Protein AF-A0A1Q7W081-F1 (afdb_monomer_lite)

Secondary structure (DSSP, 8-state):
-HHHHHHHHHHHHHHHHHHHHHHHTTT-HHHHHHHHHHHHHHHHHHHHT-HHHHHHHHHHHT-SS--HHHHHHHHHHHHHHHHHHHHHHHHHHHHTTS-TTHHHHHHHHHHHHHHHHHHHHHHHHHHHHHHHHHHHHS---

Sequence (141 aa):
MPGRTRTLVAIDLGVGTSLLLGWLTIPLAVPHLVLGCVFAVLVGVHLATRPRRLAALIRASGRPRRPAGTRKRFAAVVILGLAAIGATVTGFVQWAGIAPGPANGLHSMTSGVLFGFAIRHVWVRRPILLQRLRRRRTPAA

Structure (mmCIF, N/CA/C/O backbone):
data_AF-A0A1Q7W081-F1
#
_entry.id   AF-A0A1Q7W081-F1
#
loop_
_atom_site.group_PDB
_atom_site.id
_atom_site.type_symbol
_atom_site.label_atom_id
_atom_site.label_alt_id
_atom_site.label_comp_id
_atom_site.label_asym_id
_atom_site.label_entity_id
_atom_site.label_seq_id
_atom_site.pdbx_PDB_ins_code
_atom_site.Cartn_x
_atom_site.Cartn_y
_atom_site.Cartn_z
_atom_site.occupancy
_atom_site.B_iso_or_equiv
_atom_site.auth_seq_id
_atom_site.auth_comp_id
_atom_site.auth_asym_id
_atom_site.auth_atom_id
_atom_site.pdbx_PDB_model_num
ATOM 1 N N . MET A 1 1 ? -24.817 -4.465 10.756 1.00 48.78 1 MET A N 1
ATOM 2 C CA . MET A 1 1 ? -24.608 -4.983 9.382 1.00 48.78 1 MET A CA 1
ATOM 3 C C . MET A 1 1 ? -23.357 -5.862 9.302 1.0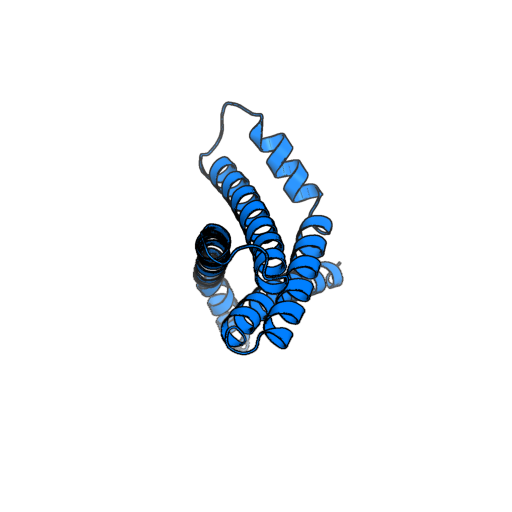0 48.78 1 MET A C 1
ATOM 5 O O . MET A 1 1 ? -22.268 -5.346 9.061 1.00 48.78 1 MET A O 1
ATOM 9 N N . PRO A 1 2 ? -23.485 -7.178 9.528 1.00 52.78 2 PRO A N 1
ATOM 10 C CA . PRO A 1 2 ? -22.364 -8.128 9.527 1.00 52.78 2 PRO A CA 1
ATOM 11 C C . PRO A 1 2 ? -21.620 -8.255 8.178 1.00 52.78 2 PRO A C 1
ATOM 13 O O . PRO A 1 2 ? -20.439 -8.600 8.177 1.00 52.78 2 PRO A O 1
ATOM 16 N N . GLY A 1 3 ? -22.250 -7.907 7.045 1.00 61.31 3 GLY A N 1
ATOM 17 C CA . GLY A 1 3 ? -21.625 -7.960 5.712 1.00 61.31 3 GLY A CA 1
ATOM 18 C C . GLY A 1 3 ? -20.463 -6.977 5.515 1.00 61.31 3 GLY A C 1
ATOM 19 O O . GLY A 1 3 ? -19.400 -7.362 5.039 1.00 61.31 3 GLY A O 1
ATOM 20 N N . ARG A 1 4 ? -20.600 -5.732 5.993 1.00 67.31 4 ARG A N 1
ATOM 21 C CA . ARG A 1 4 ? -19.593 -4.668 5.800 1.00 67.31 4 ARG A CA 1
ATOM 22 C C . ARG A 1 4 ? -18.246 -4.991 6.454 1.00 67.31 4 ARG A C 1
ATOM 24 O O . ARG A 1 4 ? -17.197 -4.653 5.917 1.00 67.31 4 ARG A O 1
ATOM 31 N N . THR A 1 5 ? -18.263 -5.659 7.606 1.00 67.69 5 THR A N 1
ATOM 32 C CA . THR A 1 5 ? -17.034 -6.056 8.310 1.00 67.69 5 THR A CA 1
ATOM 33 C C . THR A 1 5 ? -16.308 -7.184 7.579 1.00 67.69 5 THR A C 1
ATOM 35 O O . THR A 1 5 ? -15.082 -7.159 7.524 1.00 67.69 5 THR A O 1
ATOM 38 N N . ARG A 1 6 ? -17.034 -8.137 6.974 1.00 71.25 6 ARG A N 1
ATOM 39 C CA . ARG A 1 6 ? -16.431 -9.211 6.164 1.00 71.25 6 ARG A CA 1
ATOM 40 C C . ARG A 1 6 ? -15.752 -8.649 4.915 1.00 71.25 6 ARG A C 1
ATOM 42 O O . ARG A 1 6 ? -14.601 -8.986 4.667 1.00 71.25 6 ARG A O 1
ATOM 49 N N . THR A 1 7 ? -16.404 -7.724 4.208 1.00 74.50 7 THR A N 1
ATOM 50 C CA . THR A 1 7 ? -15.831 -7.057 3.025 1.00 74.50 7 THR A CA 1
ATOM 51 C C . THR A 1 7 ? -14.557 -6.281 3.361 1.00 74.50 7 THR A C 1
ATOM 53 O O . THR A 1 7 ? -13.560 -6.392 2.658 1.00 74.50 7 THR A O 1
ATOM 56 N N . LEU A 1 8 ? -14.545 -5.537 4.472 1.00 73.62 8 LEU A N 1
ATOM 57 C CA . LEU A 1 8 ? -13.355 -4.793 4.898 1.00 73.62 8 LEU A CA 1
ATOM 58 C C . LEU A 1 8 ? -12.188 -5.711 5.278 1.00 73.62 8 LEU A C 1
ATOM 60 O O . LEU A 1 8 ? -11.043 -5.359 5.021 1.00 73.62 8 LEU A O 1
ATOM 64 N N . VAL A 1 9 ? -12.462 -6.870 5.881 1.00 77.12 9 VAL A N 1
ATOM 65 C CA . VAL A 1 9 ? -11.426 -7.871 6.176 1.00 77.12 9 VAL A CA 1
ATOM 66 C C . VAL A 1 9 ? -10.907 -8.512 4.890 1.00 77.12 9 VAL A C 1
ATOM 68 O O . VAL A 1 9 ? -9.704 -8.708 4.773 1.00 77.12 9 VAL A O 1
ATOM 71 N N . ALA A 1 10 ? -11.780 -8.792 3.920 1.00 76.88 10 ALA A N 1
ATOM 72 C CA . ALA A 1 10 ? -11.375 -9.328 2.623 1.00 76.88 10 ALA A CA 1
ATOM 73 C C . ALA A 1 10 ? -10.465 -8.356 1.857 1.00 76.88 10 ALA A C 1
ATOM 75 O O . ALA A 1 10 ? -9.459 -8.787 1.310 1.00 76.88 10 ALA A O 1
ATOM 76 N N . ILE A 1 11 ? -10.758 -7.050 1.882 1.00 78.56 11 ILE A N 1
ATOM 77 C CA . ILE A 1 11 ? -9.888 -6.024 1.283 1.00 78.56 11 ILE A CA 1
ATOM 78 C C . ILE A 1 11 ? -8.537 -5.964 2.011 1.00 78.56 11 ILE A C 1
ATOM 80 O O . ILE A 1 11 ? -7.500 -5.940 1.358 1.00 78.56 11 ILE A O 1
ATOM 84 N N . ASP A 1 12 ? -8.526 -5.977 3.349 1.00 77.38 12 ASP A N 1
ATOM 85 C CA . ASP A 1 12 ? -7.281 -5.947 4.136 1.00 77.38 12 ASP A CA 1
ATOM 86 C C . ASP A 1 12 ? -6.402 -7.179 3.855 1.00 77.38 12 ASP A C 1
ATOM 88 O O . ASP A 1 12 ? -5.187 -7.051 3.702 1.00 77.38 12 ASP A O 1
ATOM 92 N N . LEU A 1 13 ? -7.019 -8.361 3.756 1.00 80.56 13 LEU A N 1
ATOM 93 C CA . LEU A 1 13 ? -6.338 -9.593 3.357 1.00 80.56 13 LEU A CA 1
ATOM 94 C C . LEU A 1 13 ? -5.851 -9.510 1.914 1.00 80.56 13 LEU A C 1
ATOM 96 O O . LEU A 1 13 ? -4.698 -9.827 1.664 1.00 80.56 13 LEU A O 1
ATOM 100 N N . GLY A 1 14 ? -6.682 -9.018 0.994 1.00 81.69 14 GLY A N 1
ATOM 101 C CA . GLY A 1 14 ? -6.321 -8.836 -0.408 1.00 81.69 14 GLY A CA 1
ATOM 102 C C . GLY A 1 14 ? -5.082 -7.961 -0.577 1.00 81.69 14 GLY A C 1
ATOM 103 O O . GLY A 1 14 ? -4.168 -8.360 -1.285 1.00 81.69 14 GLY A O 1
ATOM 104 N N . VAL A 1 15 ? -5.013 -6.819 0.119 1.00 81.50 15 VAL A N 1
ATOM 105 C CA . VAL A 1 15 ? -3.841 -5.920 0.109 1.00 81.50 15 VAL A CA 1
ATOM 106 C C . VAL A 1 15 ? -2.591 -6.625 0.647 1.00 81.50 15 VAL A C 1
ATOM 108 O O . VAL A 1 15 ? -1.509 -6.487 0.083 1.00 81.50 15 VAL A O 1
ATOM 111 N N . GLY A 1 16 ? -2.720 -7.380 1.742 1.00 82.44 16 GLY A N 1
ATOM 112 C CA . GLY A 1 16 ? -1.594 -8.120 2.318 1.00 82.44 16 GLY A CA 1
ATOM 113 C C . GLY A 1 16 ? -1.105 -9.253 1.413 1.00 82.44 16 GLY A C 1
ATOM 114 O O . GLY A 1 16 ? 0.098 -9.418 1.221 1.00 82.44 16 GLY A O 1
ATOM 115 N N . THR A 1 17 ? -2.034 -10.012 0.833 1.00 85.31 17 THR A N 1
ATOM 116 C CA . THR A 1 17 ? -1.738 -11.119 -0.077 1.00 85.31 17 THR A CA 1
ATOM 117 C C . THR A 1 17 ? -1.133 -10.618 -1.380 1.00 85.31 17 THR A C 1
ATOM 119 O O . THR A 1 17 ? -0.135 -11.182 -1.813 1.00 85.31 17 THR A O 1
ATOM 122 N N . SER A 1 18 ? -1.662 -9.554 -1.991 1.00 83.62 18 SER A N 1
ATOM 123 C CA . SER A 1 18 ? -1.093 -9.008 -3.228 1.00 83.62 18 SER A CA 1
ATOM 124 C C . SER A 1 18 ? 0.304 -8.432 -3.017 1.00 83.62 18 SER A C 1
ATOM 126 O O . SER A 1 18 ? 1.161 -8.633 -3.869 1.00 83.62 18 SER A O 1
ATOM 128 N N . LEU A 1 19 ? 0.579 -7.809 -1.865 1.00 84.56 19 LEU A N 1
ATOM 129 C CA . LEU A 1 19 ? 1.927 -7.353 -1.516 1.00 84.56 19 LEU A CA 1
ATOM 130 C C . LEU A 1 19 ? 2.914 -8.522 -1.370 1.00 84.56 19 LEU A C 1
ATOM 132 O O . LEU A 1 19 ? 4.038 -8.445 -1.860 1.00 84.56 19 LEU A O 1
ATOM 136 N N . LEU A 1 20 ? 2.495 -9.606 -0.708 1.00 86.19 20 LEU A N 1
ATOM 137 C CA . LEU A 1 20 ? 3.318 -10.805 -0.544 1.00 86.19 20 LEU A CA 1
ATOM 138 C C . LEU A 1 20 ? 3.577 -11.496 -1.887 1.00 86.19 20 LEU A C 1
ATOM 140 O O . LEU A 1 20 ? 4.715 -11.835 -2.194 1.00 86.19 20 LEU A O 1
ATOM 144 N N . LEU A 1 21 ? 2.527 -11.686 -2.688 1.00 87.38 21 LEU A N 1
ATOM 145 C CA . LEU A 1 21 ? 2.647 -12.279 -4.016 1.00 87.38 21 LEU A CA 1
ATOM 146 C C . LEU A 1 21 ? 3.510 -11.406 -4.926 1.00 87.38 21 LEU A C 1
ATOM 148 O O . LEU A 1 21 ? 4.367 -11.944 -5.612 1.00 87.38 21 LEU A O 1
ATOM 152 N N . GLY A 1 22 ? 3.351 -10.080 -4.874 1.00 83.69 22 GLY A N 1
ATOM 153 C CA . GLY A 1 22 ? 4.187 -9.144 -5.621 1.00 83.69 22 GLY A CA 1
ATOM 154 C C . GLY A 1 22 ? 5.668 -9.336 -5.299 1.00 83.69 22 GLY A C 1
ATOM 155 O O . GLY A 1 22 ? 6.490 -9.409 -6.205 1.00 83.69 22 GLY A O 1
ATOM 156 N N . TRP A 1 23 ? 6.013 -9.528 -4.025 1.00 83.81 23 TRP A N 1
ATOM 157 C CA . TRP A 1 23 ? 7.380 -9.864 -3.616 1.00 83.81 23 TRP A CA 1
ATOM 158 C C . TRP A 1 23 ? 7.886 -11.189 -4.202 1.00 83.81 23 TRP A C 1
ATOM 160 O O . TRP A 1 23 ? 9.025 -11.271 -4.651 1.00 83.81 23 TRP A O 1
ATOM 170 N N . LEU A 1 24 ? 7.048 -12.226 -4.231 1.00 88.31 24 LEU A N 1
ATOM 171 C CA . LEU A 1 24 ? 7.423 -13.531 -4.786 1.00 88.31 24 LEU A CA 1
ATOM 172 C C . LEU A 1 24 ? 7.573 -13.506 -6.310 1.00 88.31 24 LEU A C 1
ATOM 174 O O . LEU A 1 24 ? 8.346 -14.283 -6.864 1.00 88.31 24 LEU A O 1
ATOM 178 N N . THR A 1 25 ? 6.859 -12.613 -6.993 1.00 88.69 25 THR A N 1
ATOM 179 C CA . THR A 1 25 ? 6.904 -12.497 -8.451 1.00 88.69 25 THR A CA 1
ATOM 180 C C . THR A 1 25 ? 7.944 -11.505 -8.956 1.00 88.69 25 THR A C 1
ATOM 182 O O . THR A 1 25 ? 7.960 -11.273 -10.154 1.00 88.69 25 THR A O 1
ATOM 185 N N . ILE A 1 26 ? 8.820 -10.934 -8.117 1.00 84.38 26 ILE A N 1
ATOM 186 C CA . ILE A 1 26 ? 9.905 -10.033 -8.571 1.00 84.38 26 ILE A CA 1
ATOM 187 C C . ILE A 1 26 ? 10.698 -10.602 -9.772 1.00 84.38 26 ILE A C 1
ATOM 189 O O . ILE A 1 26 ? 10.942 -9.845 -10.711 1.00 84.38 26 ILE A O 1
ATOM 193 N N . PRO A 1 27 ? 11.049 -11.907 -9.828 1.00 86.56 27 PRO A N 1
ATOM 194 C CA . PRO A 1 27 ? 11.749 -12.477 -10.987 1.00 86.56 27 PRO A CA 1
ATOM 195 C C . PRO A 1 27 ? 10.905 -12.519 -12.274 1.00 86.56 27 PRO A C 1
ATOM 197 O O . PRO A 1 27 ? 11.436 -12.723 -13.361 1.00 86.56 27 PRO A O 1
ATOM 200 N N . LEU A 1 28 ? 9.584 -12.363 -12.158 1.00 87.38 28 LEU A N 1
ATOM 201 C CA . LEU A 1 28 ? 8.604 -12.484 -13.231 1.00 87.38 28 LEU A CA 1
ATOM 202 C C . LEU A 1 28 ? 7.979 -11.109 -13.510 1.00 87.38 28 LEU A C 1
ATOM 204 O O . LEU A 1 28 ? 6.952 -10.748 -12.931 1.00 87.38 28 LEU A O 1
ATOM 208 N N . ALA A 1 29 ? 8.580 -10.348 -14.428 1.00 81.69 29 ALA A N 1
ATOM 209 C CA . ALA A 1 29 ? 8.225 -8.947 -14.682 1.00 81.69 29 ALA A CA 1
ATOM 210 C C . ALA A 1 29 ? 6.722 -8.714 -14.945 1.00 81.69 29 ALA A C 1
ATOM 212 O O . ALA A 1 29 ? 6.114 -7.836 -14.334 1.00 81.69 29 ALA A O 1
ATOM 213 N N . VAL A 1 30 ? 6.101 -9.518 -15.817 1.00 85.69 30 VAL A N 1
ATOM 214 C CA . VAL A 1 30 ? 4.679 -9.358 -16.173 1.00 85.69 30 VAL A CA 1
ATOM 215 C C . VAL A 1 30 ? 3.753 -9.688 -14.987 1.00 85.69 30 VAL A C 1
ATOM 217 O O . VAL A 1 30 ? 2.945 -8.829 -14.627 1.00 85.69 30 VAL A O 1
ATOM 220 N N . PRO A 1 31 ? 3.870 -10.852 -14.311 1.00 88.31 31 PRO A N 1
ATOM 221 C CA . PRO A 1 31 ? 3.112 -11.117 -13.086 1.00 88.31 31 PRO A CA 1
ATOM 222 C C . PRO A 1 31 ? 3.302 -10.067 -11.986 1.00 88.31 31 PRO A C 1
ATOM 224 O O . PRO A 1 31 ? 2.326 -9.686 -11.340 1.00 88.31 31 PRO A O 1
ATOM 227 N N . HIS A 1 32 ? 4.527 -9.565 -11.792 1.00 88.00 32 HIS A N 1
ATOM 228 C CA . HIS A 1 32 ? 4.808 -8.514 -10.814 1.00 88.00 32 HIS A CA 1
ATOM 229 C C . HIS A 1 32 ? 4.061 -7.219 -11.131 1.00 88.00 32 HIS A C 1
ATOM 231 O O . HIS A 1 32 ? 3.422 -6.649 -10.247 1.00 88.00 32 HIS A O 1
ATOM 237 N N . LEU A 1 33 ? 4.067 -6.796 -12.398 1.00 85.69 33 LEU A N 1
ATOM 238 C CA . LEU A 1 33 ? 3.337 -5.613 -12.842 1.00 85.69 33 LEU A CA 1
ATOM 239 C C . LEU A 1 33 ? 1.826 -5.770 -12.625 1.00 85.69 33 LEU A C 1
ATOM 241 O O . LEU A 1 33 ? 1.186 -4.884 -12.060 1.00 85.69 33 LEU A O 1
ATOM 245 N N . VAL A 1 34 ? 1.258 -6.918 -13.013 1.00 88.75 34 VAL A N 1
ATOM 246 C CA . VAL A 1 34 ? -0.173 -7.212 -12.821 1.00 88.75 34 VAL A CA 1
ATOM 247 C C . VAL A 1 34 ? -0.542 -7.162 -11.337 1.00 88.75 34 VAL A C 1
ATOM 249 O O . VAL A 1 34 ? -1.529 -6.522 -10.965 1.00 88.75 34 VAL A O 1
ATOM 252 N N . LEU A 1 35 ? 0.261 -7.780 -10.467 1.00 88.06 35 LEU A N 1
ATOM 253 C CA . LEU A 1 35 ? 0.039 -7.745 -9.021 1.00 88.06 35 LEU A CA 1
ATOM 254 C C . LEU A 1 35 ? 0.205 -6.341 -8.436 1.00 88.06 35 LEU A C 1
ATOM 256 O O . LEU A 1 35 ? -0.564 -5.972 -7.548 1.00 88.06 35 LEU A O 1
ATOM 260 N N . GLY A 1 36 ? 1.137 -5.541 -8.958 1.00 85.56 36 GLY A N 1
ATOM 261 C CA . GLY A 1 36 ? 1.284 -4.126 -8.623 1.00 85.56 36 GLY A CA 1
ATOM 262 C C . GLY A 1 36 ? 0.018 -3.323 -8.937 1.00 85.56 36 GLY A C 1
ATOM 263 O O . GLY A 1 36 ? -0.481 -2.598 -8.074 1.00 85.56 36 GLY A O 1
ATOM 264 N N . CYS A 1 37 ? -0.571 -3.519 -10.120 1.00 88.06 37 CYS A N 1
ATOM 265 C CA . CYS A 1 37 ? -1.845 -2.902 -10.503 1.00 88.06 37 CYS A CA 1
ATOM 266 C C . CYS A 1 37 ? -2.989 -3.325 -9.571 1.00 88.06 37 CYS A C 1
ATOM 268 O O . CYS A 1 37 ? -3.734 -2.482 -9.067 1.00 88.06 37 CYS A O 1
ATOM 270 N N . VAL A 1 38 ? -3.109 -4.627 -9.291 1.00 89.62 38 VAL A N 1
ATOM 271 C CA . VAL A 1 38 ? -4.123 -5.160 -8.366 1.00 89.62 38 VAL A CA 1
ATOM 272 C C . VAL A 1 38 ? -3.946 -4.569 -6.966 1.00 89.62 38 VAL A C 1
ATOM 274 O O . VAL A 1 38 ? -4.920 -4.141 -6.345 1.00 89.62 38 VAL A O 1
ATOM 277 N N . PHE A 1 39 ? -2.711 -4.495 -6.467 1.00 86.44 39 PHE A N 1
ATOM 278 C CA . PHE A 1 39 ? -2.394 -3.874 -5.184 1.00 86.44 39 PHE A CA 1
ATOM 279 C C . PHE A 1 39 ? -2.811 -2.398 -5.152 1.00 86.44 39 PHE A C 1
ATOM 281 O O . PHE A 1 39 ? -3.495 -1.992 -4.211 1.00 86.44 39 PHE A O 1
ATOM 288 N N . ALA A 1 40 ? -2.481 -1.615 -6.183 1.00 85.50 40 ALA A N 1
ATOM 289 C CA . ALA A 1 40 ? -2.852 -0.202 -6.266 1.00 85.50 40 ALA A CA 1
ATOM 290 C C . ALA A 1 40 ? -4.378 -0.001 -6.216 1.00 85.50 40 ALA A C 1
ATOM 292 O O . ALA A 1 40 ? -4.870 0.828 -5.445 1.00 85.50 40 ALA A O 1
ATOM 293 N N . VAL A 1 41 ? -5.139 -0.815 -6.959 1.00 87.88 41 VAL A N 1
ATOM 294 C CA . VAL A 1 41 ? -6.612 -0.795 -6.931 1.00 87.88 41 VAL A CA 1
ATOM 295 C C . VAL A 1 41 ? -7.138 -1.137 -5.537 1.00 87.88 41 VAL A C 1
ATOM 297 O O . VAL A 1 41 ? -7.977 -0.414 -4.998 1.00 87.88 41 VAL A O 1
ATOM 300 N N . LEU A 1 42 ? -6.628 -2.201 -4.912 1.00 85.44 42 LEU A N 1
ATOM 301 C CA . LEU A 1 42 ? -7.060 -2.619 -3.577 1.00 85.44 42 LEU A CA 1
ATOM 302 C C . LEU A 1 42 ? -6.746 -1.569 -2.506 1.00 85.44 42 LEU A C 1
ATOM 304 O O . LEU A 1 42 ? -7.580 -1.331 -1.631 1.00 85.44 42 LEU A O 1
ATOM 308 N N . VAL A 1 43 ? -5.590 -0.905 -2.582 1.00 83.69 43 VAL A N 1
ATOM 309 C CA . VAL A 1 43 ? -5.243 0.221 -1.702 1.00 83.69 43 VAL A CA 1
ATOM 310 C C . VAL A 1 43 ? -6.197 1.395 -1.930 1.00 83.69 43 VAL A C 1
ATOM 312 O O . VAL A 1 43 ? -6.722 1.945 -0.959 1.00 83.69 43 VAL A O 1
ATOM 315 N N . GLY A 1 44 ? -6.495 1.739 -3.186 1.00 83.44 44 GLY A N 1
ATOM 316 C CA . GLY A 1 44 ? -7.474 2.773 -3.528 1.00 83.44 44 GLY A CA 1
ATOM 317 C C . GLY A 1 44 ? -8.854 2.484 -2.929 1.00 83.44 44 GLY A C 1
ATOM 318 O O . GLY A 1 44 ? -9.415 3.316 -2.213 1.00 83.44 44 GLY A O 1
ATOM 319 N N . VAL A 1 45 ? -9.363 1.263 -3.118 1.00 85.12 45 VAL A N 1
ATOM 320 C CA . VAL A 1 45 ? -10.635 0.802 -2.537 1.00 85.12 45 VAL A CA 1
ATOM 321 C C . VAL A 1 45 ? -10.579 0.793 -1.004 1.00 85.12 45 VAL A C 1
ATOM 323 O O . VAL A 1 45 ? -11.530 1.208 -0.332 1.00 85.12 45 VAL A O 1
ATOM 326 N N . HIS A 1 46 ? -9.465 0.369 -0.409 1.00 82.44 46 HIS A N 1
ATOM 327 C CA . HIS A 1 46 ? -9.279 0.376 1.042 1.00 82.44 46 HIS A CA 1
ATOM 328 C C . HIS A 1 46 ? -9.386 1.792 1.627 1.00 82.44 46 HIS A C 1
ATOM 330 O O . HIS A 1 46 ? -10.033 1.996 2.660 1.00 82.44 46 HIS A O 1
ATOM 336 N N . LEU A 1 47 ? -8.777 2.780 0.968 1.00 78.38 47 LEU A N 1
ATOM 337 C CA . LEU A 1 47 ? -8.852 4.181 1.377 1.00 78.38 47 LEU A CA 1
ATOM 338 C C . LEU A 1 47 ? -10.267 4.744 1.164 1.00 78.38 47 LEU A C 1
ATOM 340 O O . LEU A 1 47 ? -10.837 5.339 2.087 1.00 78.38 47 LEU A O 1
ATOM 344 N N . ALA A 1 48 ? -10.876 4.472 0.006 1.00 81.69 48 ALA A N 1
ATOM 345 C CA . ALA A 1 48 ? -12.215 4.938 -0.360 1.00 81.69 48 ALA A CA 1
ATOM 346 C C . ALA A 1 48 ? -13.333 4.365 0.528 1.00 81.69 48 ALA A C 1
ATOM 348 O O . ALA A 1 48 ? -14.350 5.018 0.751 1.00 81.69 48 ALA A O 1
ATOM 349 N N . THR A 1 49 ? -13.150 3.171 1.100 1.00 78.56 49 THR A N 1
ATOM 350 C CA . THR A 1 49 ? -14.134 2.544 2.005 1.00 78.56 49 THR A CA 1
ATOM 351 C C . THR A 1 49 ? -14.037 3.033 3.456 1.00 78.56 49 THR A C 1
ATOM 353 O O . THR A 1 49 ? -14.902 2.711 4.283 1.00 78.56 49 THR A O 1
ATOM 356 N N . ARG A 1 50 ? -13.025 3.850 3.794 1.00 76.81 50 ARG A N 1
ATOM 357 C CA . ARG A 1 50 ? -12.777 4.369 5.154 1.00 76.81 50 ARG A CA 1
ATOM 358 C C . ARG A 1 50 ? -12.736 5.911 5.251 1.00 76.81 50 ARG A C 1
ATOM 360 O O . ARG A 1 50 ? -12.002 6.431 6.101 1.00 76.81 50 ARG A O 1
ATOM 367 N N . PRO A 1 51 ? -13.587 6.670 4.527 1.00 70.75 51 PRO A N 1
ATOM 368 C CA . PRO A 1 51 ? -13.470 8.126 4.430 1.00 70.75 51 PRO A CA 1
ATOM 369 C C . PRO A 1 51 ? -13.744 8.801 5.775 1.00 70.75 51 PRO A C 1
ATOM 371 O O . PRO A 1 51 ? -13.074 9.758 6.138 1.00 70.75 51 PRO A O 1
ATOM 374 N N . ARG A 1 52 ? -14.654 8.252 6.594 1.00 70.81 52 ARG A N 1
ATOM 375 C CA . ARG A 1 52 ? -14.939 8.777 7.941 1.00 70.81 52 ARG A CA 1
ATOM 376 C C . ARG A 1 52 ? -13.757 8.634 8.899 1.00 70.81 52 ARG A C 1
ATOM 378 O O . ARG A 1 52 ? -13.559 9.514 9.728 1.00 70.81 52 ARG A O 1
ATOM 385 N N . ARG A 1 53 ? -12.963 7.558 8.798 1.00 70.56 53 ARG A N 1
ATOM 386 C CA . ARG A 1 53 ? -11.749 7.385 9.618 1.00 70.56 53 ARG A CA 1
ATOM 387 C C . ARG A 1 53 ? -10.640 8.316 9.150 1.00 70.56 53 ARG A C 1
ATOM 389 O O . ARG A 1 53 ? -9.969 8.896 9.994 1.00 70.56 53 ARG A O 1
ATOM 396 N N . LEU A 1 54 ? -10.492 8.490 7.839 1.00 70.00 54 LEU A N 1
ATOM 397 C CA . LEU A 1 54 ? -9.527 9.422 7.269 1.00 70.00 54 LEU A CA 1
ATOM 398 C C . LEU A 1 54 ? -9.887 10.871 7.627 1.00 70.00 54 LEU A C 1
ATOM 400 O O . LEU A 1 54 ? -9.074 11.575 8.208 1.00 70.00 54 LEU A O 1
ATOM 404 N N . ALA A 1 55 ? -11.142 11.273 7.426 1.00 73.56 55 ALA A N 1
ATOM 405 C CA . ALA A 1 55 ? -11.657 12.584 7.812 1.00 73.56 55 ALA A CA 1
ATOM 406 C C . ALA A 1 55 ? -11.601 12.814 9.327 1.00 73.56 55 ALA A C 1
ATOM 408 O O . ALA A 1 55 ? -11.368 13.936 9.766 1.00 73.56 55 ALA A O 1
ATOM 409 N N . ALA A 1 56 ? -11.814 11.774 10.141 1.00 71.12 56 ALA A N 1
ATOM 410 C CA . ALA A 1 56 ? -11.595 11.862 11.578 1.00 71.12 56 ALA A CA 1
ATOM 411 C C . ALA A 1 56 ? -10.115 12.088 11.882 1.00 71.12 56 ALA A C 1
ATOM 413 O O . ALA A 1 56 ? -9.831 12.956 12.686 1.00 71.12 56 ALA A O 1
ATOM 414 N N . LEU A 1 57 ? -9.182 11.387 11.229 1.00 69.38 57 LEU A N 1
ATOM 415 C CA . LEU A 1 57 ? -7.739 11.576 11.411 1.00 69.38 57 LEU A CA 1
ATOM 416 C C . LEU A 1 57 ? -7.243 12.954 10.929 1.00 69.38 57 LEU A C 1
ATOM 418 O O . LEU A 1 57 ? -6.412 13.546 11.614 1.00 69.38 57 LEU A O 1
ATOM 422 N N . ILE A 1 58 ? -7.790 13.481 9.829 1.00 75.38 58 ILE A N 1
ATOM 423 C CA . ILE A 1 58 ? -7.482 14.812 9.272 1.00 75.38 58 ILE A CA 1
ATOM 424 C C . ILE A 1 58 ? -8.045 15.926 10.164 1.00 75.38 58 ILE A C 1
ATOM 426 O O . ILE A 1 58 ? -7.319 16.810 10.606 1.00 75.38 58 ILE A O 1
ATOM 430 N N . ARG A 1 59 ? -9.335 15.868 10.524 1.00 73.50 59 ARG A N 1
ATOM 431 C CA . ARG A 1 59 ? -9.919 16.832 11.482 1.00 73.50 59 ARG A CA 1
ATOM 432 C C . ARG A 1 59 ? -9.225 16.769 12.828 1.00 73.50 59 ARG A C 1
ATOM 434 O O . ARG A 1 59 ? -9.102 17.757 13.545 1.00 73.50 59 ARG A O 1
ATOM 441 N N . ALA A 1 60 ? -8.771 15.575 13.172 1.00 65.00 60 ALA A N 1
ATOM 442 C CA . ALA A 1 60 ? -7.967 15.366 14.331 1.00 65.00 60 ALA A CA 1
ATOM 443 C C . ALA A 1 60 ? -6.618 16.116 14.169 1.00 65.00 60 ALA A C 1
ATOM 445 O O . ALA A 1 60 ? -6.298 16.924 15.037 1.00 65.00 60 ALA A O 1
ATOM 446 N N . SER A 1 61 ? -5.820 15.904 13.120 1.00 65.38 61 SER A N 1
ATOM 447 C CA . SER A 1 61 ? -4.441 16.427 13.028 1.00 65.38 61 SER A CA 1
ATOM 448 C C . SER A 1 61 ? -4.279 17.939 13.264 1.00 65.38 61 SER A C 1
ATOM 450 O O . SER A 1 61 ? -3.223 18.329 13.751 1.00 65.38 61 SER A O 1
ATOM 452 N N . GLY A 1 62 ? -5.310 18.761 13.041 1.00 67.44 62 GLY A N 1
ATOM 453 C CA . GLY A 1 62 ? -5.285 20.210 13.297 1.00 67.44 62 GLY A CA 1
ATOM 454 C C . GLY A 1 62 ? -5.397 20.674 14.764 1.00 67.44 62 GLY A C 1
ATOM 455 O O . GLY A 1 62 ? -5.240 21.861 15.022 1.00 67.44 62 GLY A O 1
ATOM 456 N N . ARG A 1 63 ? -5.667 19.800 15.753 1.00 71.50 63 ARG A N 1
ATOM 457 C CA . ARG A 1 63 ? -5.791 20.230 17.171 1.00 71.50 63 ARG A CA 1
ATOM 458 C C . ARG A 1 63 ? -4.439 20.223 17.923 1.00 71.50 63 ARG A C 1
ATOM 460 O O . ARG A 1 63 ? -3.766 19.188 17.914 1.00 71.50 63 ARG A O 1
ATOM 467 N N . PRO A 1 64 ? -4.070 21.303 18.646 1.00 54.88 64 PRO A N 1
ATOM 468 C CA . PRO A 1 64 ? -2.739 21.477 19.246 1.00 54.88 64 PRO A CA 1
ATOM 469 C C . PRO A 1 64 ? -2.453 20.601 20.482 1.00 54.88 64 PRO A C 1
ATOM 471 O O . PRO A 1 64 ? -1.329 20.135 20.641 1.00 54.88 64 PRO A O 1
ATOM 474 N N . ARG A 1 65 ? -3.448 20.284 21.323 1.00 61.28 65 ARG A N 1
ATOM 475 C CA . ARG A 1 65 ? -3.273 19.442 22.527 1.00 61.28 65 ARG A CA 1
ATOM 476 C C . ARG A 1 65 ? -3.681 17.999 22.244 1.00 61.28 65 ARG A C 1
ATOM 478 O O . ARG A 1 65 ? -4.872 17.730 22.080 1.00 61.28 65 ARG A O 1
ATOM 485 N N . ARG A 1 66 ? -2.724 17.066 22.115 1.00 63.25 66 ARG A N 1
ATOM 486 C CA . ARG A 1 66 ? -3.038 15.681 21.712 1.00 63.25 66 ARG A CA 1
ATOM 487 C C . ARG A 1 66 ? -2.233 14.577 22.386 1.00 63.25 66 ARG A C 1
ATOM 489 O O . ARG A 1 66 ? -1.024 14.727 22.526 1.00 63.25 66 ARG A O 1
ATOM 496 N N . PRO A 1 67 ? -2.863 13.403 22.613 1.00 62.06 67 PRO A N 1
ATOM 497 C CA . PRO A 1 67 ? -2.146 12.165 22.892 1.00 62.06 67 PRO A CA 1
ATOM 498 C C . PRO A 1 67 ? -1.240 11.805 21.707 1.00 62.06 67 PRO A C 1
ATOM 500 O O . PRO A 1 67 ? -1.695 11.754 20.556 1.00 62.06 67 PRO A O 1
ATOM 503 N N . ALA A 1 68 ? 0.030 11.500 21.980 1.00 64.81 68 ALA A N 1
ATOM 504 C CA . ALA A 1 68 ? 1.048 11.200 20.968 1.00 64.81 68 ALA A CA 1
ATOM 505 C C . ALA A 1 68 ? 0.640 10.083 19.976 1.00 64.81 68 ALA A C 1
ATOM 507 O O . ALA A 1 68 ? 1.082 10.067 18.825 1.00 64.81 68 ALA A O 1
ATOM 508 N N . GLY A 1 69 ? -0.254 9.172 20.380 1.00 70.38 69 GLY A N 1
ATOM 509 C CA . GLY A 1 69 ? -0.724 8.056 19.554 1.00 70.38 69 GLY A CA 1
ATOM 510 C C . GLY A 1 69 ? -1.513 8.457 18.299 1.00 70.38 69 GLY A C 1
ATOM 511 O O . GLY A 1 69 ? -1.429 7.764 17.285 1.00 70.38 69 GLY A O 1
ATOM 512 N N . THR A 1 70 ? -2.249 9.573 18.313 1.00 70.44 70 THR A N 1
ATOM 513 C CA . THR A 1 70 ? -3.095 9.971 17.169 1.00 70.44 70 THR A CA 1
ATOM 514 C C . THR A 1 70 ? -2.276 10.590 16.038 1.00 70.44 70 THR A C 1
ATOM 516 O O . THR A 1 70 ? -2.530 10.291 14.872 1.00 70.44 70 THR A O 1
ATOM 519 N N . ARG A 1 71 ? -1.249 11.391 16.367 1.00 72.06 71 ARG A N 1
ATOM 520 C CA . ARG A 1 71 ? -0.309 11.941 15.373 1.00 72.06 71 ARG A CA 1
ATOM 521 C C . ARG A 1 71 ? 0.485 10.828 14.688 1.00 72.06 71 ARG A C 1
ATOM 523 O O . ARG A 1 71 ? 0.540 10.796 13.465 1.00 72.06 71 ARG A O 1
ATOM 530 N N . LYS A 1 72 ? 0.997 9.860 15.461 1.00 76.50 72 LYS A N 1
ATOM 531 C CA . LYS A 1 72 ? 1.719 8.689 14.928 1.00 76.50 72 LYS A CA 1
ATOM 532 C C . LYS A 1 72 ? 0.867 7.868 13.950 1.00 76.50 72 LYS A C 1
ATOM 534 O O . LYS A 1 72 ? 1.365 7.449 12.913 1.00 76.50 72 LYS A O 1
ATOM 539 N N . ARG A 1 73 ? -0.423 7.663 14.247 1.00 77.88 73 ARG A N 1
ATOM 540 C CA . ARG A 1 73 ? -1.351 6.940 13.354 1.00 77.88 73 ARG A CA 1
ATOM 541 C C . ARG A 1 73 ? -1.618 7.686 12.050 1.00 77.88 73 ARG A C 1
ATOM 543 O O . ARG A 1 73 ? -1.659 7.050 11.006 1.00 77.88 73 ARG A O 1
ATOM 550 N N . PHE A 1 74 ? -1.799 9.004 12.107 1.00 76.00 74 PHE A N 1
ATOM 551 C CA . PHE A 1 74 ? -1.984 9.812 10.902 1.00 76.00 74 PHE A CA 1
ATOM 552 C C . PHE A 1 74 ? -0.727 9.802 10.028 1.00 76.00 74 PHE A C 1
ATOM 554 O O . PHE A 1 74 ? -0.819 9.470 8.852 1.00 76.00 74 PHE A O 1
ATOM 561 N N . ALA A 1 75 ? 0.444 10.054 10.625 1.00 77.06 75 ALA A N 1
ATOM 562 C CA . ALA A 1 75 ? 1.722 9.991 9.922 1.00 77.06 75 ALA A CA 1
ATOM 563 C C . ALA A 1 75 ? 1.933 8.624 9.254 1.00 77.06 75 ALA A C 1
ATOM 565 O O . ALA A 1 75 ? 2.290 8.569 8.087 1.00 77.06 75 ALA A O 1
ATOM 566 N N . ALA A 1 76 ? 1.621 7.524 9.948 1.00 80.56 76 ALA A N 1
ATOM 567 C CA . ALA A 1 76 ? 1.704 6.183 9.377 1.00 80.56 76 ALA A CA 1
ATOM 568 C C . ALA A 1 76 ? 0.800 5.989 8.148 1.00 80.56 76 ALA A C 1
ATOM 570 O O . ALA A 1 76 ? 1.239 5.394 7.172 1.00 80.56 76 ALA A O 1
ATOM 571 N N . VAL A 1 77 ? -0.440 6.495 8.169 1.00 80.44 77 VAL A N 1
ATOM 572 C CA . VAL A 1 77 ? -1.351 6.413 7.011 1.00 80.44 77 VAL A CA 1
ATOM 573 C C . VAL A 1 77 ? -0.820 7.228 5.832 1.00 80.44 77 VAL A C 1
ATOM 575 O O . VAL A 1 77 ? -0.846 6.740 4.707 1.00 80.44 77 VAL A O 1
ATOM 578 N N . VAL A 1 78 ? -0.315 8.439 6.087 1.00 81.31 78 VAL A N 1
ATOM 579 C CA . VAL A 1 78 ? 0.260 9.302 5.043 1.00 81.31 78 VAL A CA 1
ATOM 580 C C . VAL A 1 78 ? 1.509 8.664 4.439 1.00 81.31 78 VAL A C 1
ATOM 582 O O . VAL A 1 78 ? 1.584 8.528 3.223 1.00 81.31 78 VAL A O 1
ATOM 585 N N . ILE A 1 79 ? 2.449 8.206 5.272 1.00 84.25 79 ILE A N 1
ATOM 586 C CA . ILE A 1 79 ? 3.675 7.525 4.827 1.00 84.25 79 ILE A CA 1
ATOM 587 C C . ILE A 1 79 ? 3.328 6.290 3.994 1.00 84.25 79 ILE A C 1
ATOM 589 O O . ILE A 1 79 ? 3.913 6.091 2.936 1.00 84.25 79 ILE A O 1
ATOM 593 N N . LEU A 1 80 ? 2.356 5.483 4.432 1.00 83.75 80 LEU A N 1
ATOM 594 C CA . LEU A 1 80 ? 1.947 4.287 3.698 1.00 83.75 80 LEU A CA 1
ATOM 595 C C . LEU A 1 80 ? 1.315 4.632 2.343 1.00 83.75 80 LEU A C 1
ATOM 597 O O . LEU A 1 80 ? 1.602 3.969 1.352 1.00 83.75 80 LEU A O 1
ATOM 601 N N . GLY A 1 81 ? 0.485 5.678 2.291 1.00 82.94 81 GLY A N 1
ATOM 602 C CA . GLY A 1 81 ? -0.100 6.168 1.043 1.00 82.94 81 GLY A CA 1
ATOM 603 C C . GLY A 1 81 ? 0.963 6.667 0.065 1.00 82.94 81 GLY A C 1
ATOM 604 O O . GLY A 1 81 ? 0.964 6.264 -1.094 1.00 82.94 81 GLY A O 1
ATOM 605 N N . LEU A 1 82 ? 1.909 7.479 0.545 1.00 86.38 82 LEU A N 1
ATOM 606 C CA . LEU A 1 82 ? 3.028 7.970 -0.264 1.00 86.38 82 LEU A CA 1
ATOM 607 C C . LEU A 1 82 ? 3.933 6.830 -0.741 1.00 86.38 82 LEU A C 1
ATOM 609 O O . LEU A 1 82 ? 4.332 6.827 -1.900 1.00 86.38 82 LEU A O 1
ATOM 613 N N . ALA A 1 83 ? 4.215 5.842 0.111 1.00 86.12 83 ALA A N 1
ATOM 614 C CA . ALA A 1 83 ? 4.993 4.668 -0.272 1.00 86.12 83 ALA A CA 1
ATOM 615 C C . ALA A 1 83 ? 4.274 3.830 -1.341 1.00 86.12 83 ALA A C 1
ATOM 617 O O . ALA A 1 83 ? 4.911 3.403 -2.295 1.00 86.12 83 ALA A O 1
ATOM 618 N N . ALA A 1 84 ? 2.953 3.640 -1.236 1.00 84.94 84 ALA A N 1
ATOM 619 C CA . ALA A 1 84 ? 2.171 2.919 -2.244 1.00 84.94 84 ALA A CA 1
ATOM 620 C C . ALA A 1 84 ? 2.173 3.637 -3.602 1.00 84.94 84 ALA A C 1
ATOM 622 O O . ALA A 1 84 ? 2.399 3.004 -4.634 1.00 84.94 84 ALA A O 1
ATOM 623 N N . ILE A 1 85 ? 1.974 4.960 -3.603 1.00 86.75 85 ILE A N 1
ATOM 624 C CA . ILE A 1 85 ? 2.047 5.781 -4.821 1.00 86.75 85 ILE A CA 1
ATOM 625 C C . ILE A 1 85 ? 3.459 5.723 -5.407 1.00 86.75 85 ILE A C 1
ATOM 627 O O . ILE A 1 85 ? 3.618 5.432 -6.589 1.00 86.75 85 ILE A O 1
ATOM 631 N N . GLY A 1 86 ? 4.482 5.942 -4.578 1.00 86.50 86 GLY A N 1
ATOM 632 C CA . GLY A 1 86 ? 5.882 5.917 -4.989 1.00 86.50 86 GLY A CA 1
ATOM 633 C C . GLY A 1 86 ? 6.283 4.578 -5.600 1.00 86.50 86 GLY A C 1
ATOM 634 O O . GLY A 1 86 ? 6.830 4.570 -6.698 1.00 86.50 86 GLY A O 1
ATOM 635 N N . ALA A 1 87 ? 5.944 3.456 -4.959 1.00 87.00 87 ALA A N 1
ATOM 636 C CA . ALA A 1 87 ? 6.209 2.116 -5.483 1.00 87.00 87 ALA A CA 1
ATOM 637 C C . ALA A 1 87 ? 5.502 1.884 -6.828 1.00 87.00 87 ALA A C 1
ATOM 639 O O . ALA A 1 87 ? 6.117 1.389 -7.767 1.00 87.00 87 ALA A O 1
ATOM 640 N N . THR A 1 88 ? 4.243 2.314 -6.958 1.00 86.38 88 THR A N 1
ATOM 641 C CA . THR A 1 88 ? 3.476 2.165 -8.206 1.00 86.38 88 THR A CA 1
ATOM 642 C C . THR A 1 88 ? 4.105 2.968 -9.346 1.00 86.38 88 THR A C 1
ATOM 644 O O . THR A 1 88 ? 4.406 2.415 -10.399 1.00 86.38 88 THR A O 1
ATOM 647 N N . VAL A 1 89 ? 4.361 4.263 -9.128 1.00 88.75 89 VAL A N 1
ATOM 648 C CA . VAL A 1 89 ? 4.942 5.156 -10.145 1.00 88.75 89 VAL A CA 1
ATOM 649 C C . VAL A 1 89 ? 6.335 4.682 -10.548 1.00 88.75 89 VAL A C 1
ATOM 651 O O . VAL A 1 89 ? 6.621 4.546 -11.734 1.00 88.75 89 VAL A O 1
ATOM 654 N N . THR A 1 90 ? 7.194 4.386 -9.572 1.00 88.62 90 THR A N 1
ATOM 655 C CA . THR A 1 90 ? 8.556 3.910 -9.852 1.00 88.62 90 THR A CA 1
ATOM 656 C C . THR A 1 90 ? 8.565 2.548 -10.544 1.00 88.62 90 THR A C 1
ATOM 658 O O . THR A 1 90 ? 9.403 2.343 -11.414 1.00 88.62 90 THR A O 1
ATOM 661 N N . GLY A 1 91 ? 7.607 1.662 -10.248 1.00 85.81 91 GLY A N 1
ATOM 662 C CA . GLY A 1 91 ? 7.449 0.382 -10.944 1.00 85.81 91 GLY A CA 1
ATOM 663 C C . GLY A 1 91 ? 7.084 0.554 -12.421 1.00 85.81 91 GLY A C 1
ATOM 664 O O . GLY A 1 91 ? 7.688 -0.083 -13.280 1.00 85.81 91 GLY A O 1
ATOM 665 N N . PHE A 1 92 ? 6.169 1.474 -12.749 1.00 86.88 92 PHE A N 1
ATOM 666 C CA . PHE A 1 92 ? 5.855 1.799 -14.148 1.00 86.88 92 PHE A CA 1
ATOM 667 C C . PHE A 1 92 ? 7.031 2.449 -14.881 1.00 86.88 92 PHE A C 1
ATOM 669 O O . PHE A 1 92 ? 7.289 2.111 -16.032 1.00 86.88 92 PHE A O 1
ATOM 676 N N . VAL A 1 93 ? 7.767 3.347 -14.220 1.00 86.50 93 VAL A N 1
ATOM 677 C CA . VAL A 1 93 ? 8.971 3.980 -14.788 1.00 86.50 93 VAL A CA 1
ATOM 678 C C . VAL A 1 93 ? 10.051 2.939 -15.100 1.00 86.50 93 VAL A C 1
ATOM 680 O O . VAL A 1 93 ? 10.662 3.000 -16.166 1.00 86.50 93 VAL A O 1
ATOM 683 N N . GLN A 1 94 ? 10.265 1.969 -14.205 1.00 85.62 94 GLN A N 1
ATOM 684 C CA . GLN A 1 94 ? 11.177 0.845 -14.442 1.00 85.62 94 GLN A CA 1
ATOM 685 C C . GLN A 1 94 ? 10.712 -0.034 -15.598 1.00 85.62 94 GLN A C 1
ATOM 687 O O . GLN A 1 94 ? 11.509 -0.361 -16.472 1.00 85.62 94 GLN A O 1
ATOM 692 N N . TRP A 1 95 ? 9.425 -0.385 -15.621 1.00 84.38 95 TRP A N 1
ATOM 693 C CA . TRP A 1 95 ? 8.850 -1.215 -16.675 1.00 84.38 95 TRP A CA 1
ATOM 694 C C . TRP A 1 95 ? 8.930 -0.549 -18.055 1.00 84.38 95 TRP A C 1
ATOM 696 O O . TRP A 1 95 ? 9.232 -1.213 -19.040 1.00 84.38 95 TRP A O 1
ATOM 706 N N . ALA A 1 96 ? 8.740 0.770 -18.119 1.00 85.50 96 ALA A N 1
ATOM 707 C CA . ALA A 1 96 ? 8.892 1.557 -19.340 1.00 85.50 96 ALA A CA 1
ATOM 708 C C . ALA A 1 96 ? 10.362 1.757 -19.772 1.00 85.50 96 ALA A C 1
ATOM 710 O O . ALA A 1 96 ? 10.613 2.366 -20.808 1.00 85.50 96 ALA A O 1
ATOM 711 N N . GLY A 1 97 ? 11.336 1.289 -18.981 1.00 83.50 97 GLY A N 1
ATOM 712 C CA . GLY A 1 97 ? 12.765 1.425 -19.270 1.00 83.50 97 GLY A CA 1
ATOM 713 C C . GLY A 1 97 ? 13.329 2.837 -19.066 1.00 83.50 97 GLY A C 1
ATOM 714 O O . GLY A 1 97 ? 14.412 3.131 -19.563 1.00 83.50 97 GLY A O 1
ATOM 715 N N . ILE A 1 98 ? 12.623 3.724 -18.350 1.00 77.00 98 ILE A N 1
ATOM 716 C CA . ILE A 1 98 ? 12.876 5.178 -18.399 1.00 77.00 98 ILE A CA 1
ATOM 717 C C . ILE A 1 98 ? 14.040 5.657 -17.508 1.00 77.00 98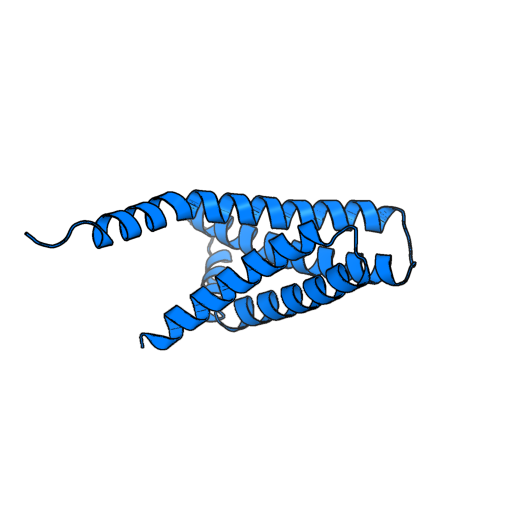 ILE A C 1
ATOM 719 O O . ILE A 1 98 ? 14.586 6.717 -17.784 1.00 77.00 98 ILE A O 1
ATOM 723 N N . ALA A 1 99 ? 14.496 4.914 -16.491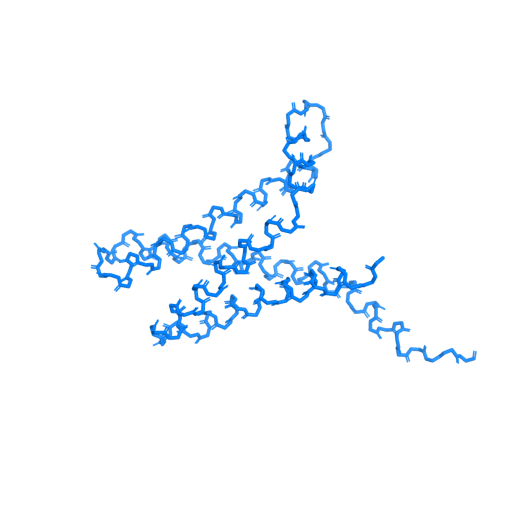 1.00 61.94 99 ALA A N 1
ATOM 724 C CA . ALA A 1 99 ? 15.785 5.187 -15.824 1.00 61.94 99 ALA A CA 1
ATOM 725 C C . ALA A 1 99 ? 16.119 4.122 -14.759 1.00 61.94 99 ALA A C 1
ATOM 727 O O . ALA A 1 99 ? 15.508 4.132 -13.689 1.00 61.94 99 ALA A O 1
ATOM 728 N N . PRO A 1 100 ? 17.132 3.261 -14.953 1.00 64.62 100 PRO A N 1
ATOM 729 C CA . PRO A 1 100 ? 17.494 2.227 -13.976 1.00 64.62 100 PRO A CA 1
ATOM 730 C C . PRO A 1 100 ? 18.249 2.749 -12.735 1.00 64.62 100 PRO A C 1
ATOM 732 O O . PRO A 1 100 ? 18.520 1.982 -11.819 1.00 64.62 100 PRO A O 1
ATOM 735 N N . GLY A 1 101 ? 18.600 4.037 -12.654 1.00 71.19 101 GLY A N 1
ATOM 736 C CA . GLY A 1 101 ? 19.370 4.570 -11.521 1.00 71.19 101 GLY A CA 1
ATOM 737 C C . GLY A 1 101 ? 18.504 4.891 -10.288 1.00 71.19 101 GLY A C 1
ATOM 738 O O . GLY A 1 101 ? 18.255 4.018 -9.454 1.00 71.19 101 GLY A O 1
ATOM 739 N N . PRO A 1 102 ? 18.011 6.135 -10.136 1.00 75.81 102 PRO A N 1
ATOM 740 C CA . PRO A 1 102 ? 17.275 6.548 -8.937 1.00 75.81 102 PRO A CA 1
ATOM 741 C C . PRO A 1 102 ? 15.951 5.799 -8.740 1.00 75.81 102 PRO A C 1
ATOM 743 O O . PRO A 1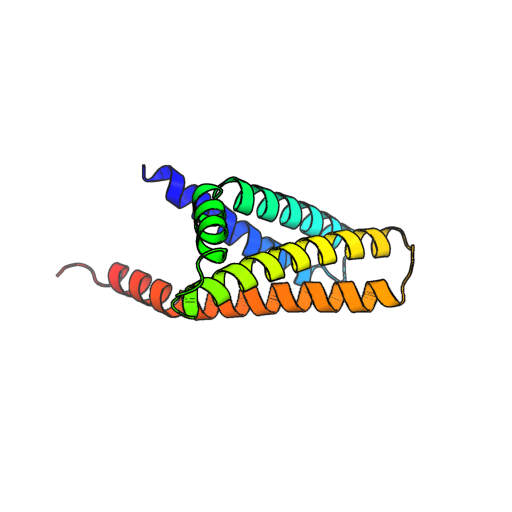 102 ? 15.536 5.566 -7.605 1.00 75.81 102 PRO A O 1
ATOM 746 N N . ALA A 1 103 ? 15.288 5.396 -9.831 1.00 78.75 103 ALA A N 1
ATOM 747 C CA . ALA A 1 103 ? 14.008 4.697 -9.759 1.00 78.75 103 ALA A CA 1
ATOM 748 C C . ALA A 1 103 ? 14.144 3.317 -9.097 1.00 78.75 103 ALA A C 1
ATOM 750 O O . ALA A 1 103 ? 13.259 2.926 -8.343 1.00 78.75 103 ALA A O 1
ATOM 751 N N . ASN A 1 104 ? 15.261 2.606 -9.305 1.00 82.19 104 ASN A N 1
ATOM 752 C CA . ASN A 1 104 ? 15.544 1.315 -8.662 1.00 82.19 104 ASN A CA 1
ATOM 753 C C . ASN A 1 104 ? 15.694 1.446 -7.147 1.00 82.19 104 ASN A C 1
ATOM 755 O O . ASN A 1 104 ? 15.052 0.705 -6.394 1.00 82.19 104 ASN A O 1
ATOM 759 N N . GLY A 1 105 ? 16.463 2.438 -6.693 1.00 85.38 105 GLY A N 1
ATOM 760 C CA . GLY A 1 105 ? 16.589 2.745 -5.269 1.00 85.38 105 GLY A CA 1
ATOM 761 C C . GLY A 1 105 ? 15.257 3.162 -4.638 1.00 85.38 105 GLY A C 1
ATOM 762 O O . GLY A 1 105 ? 14.870 2.630 -3.597 1.00 85.38 105 GLY A O 1
ATOM 763 N N . LEU A 1 106 ? 14.511 4.061 -5.288 1.00 87.12 106 LEU A N 1
ATOM 764 C CA . LEU A 1 106 ? 13.230 4.561 -4.778 1.00 87.12 106 LEU A CA 1
ATOM 765 C C . LEU A 1 106 ? 12.143 3.482 -4.731 1.00 87.12 106 LEU A C 1
ATOM 767 O O . LEU A 1 106 ? 11.414 3.392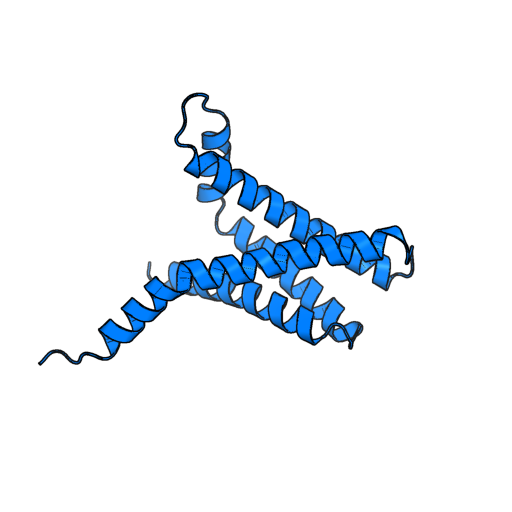 -3.738 1.00 87.12 106 LEU A O 1
ATOM 771 N N . HIS A 1 107 ? 12.044 2.642 -5.761 1.00 87.88 107 HIS A N 1
ATOM 772 C CA . HIS A 1 107 ? 11.102 1.525 -5.785 1.00 87.88 107 HIS A CA 1
ATOM 773 C C . HIS A 1 107 ? 11.404 0.518 -4.675 1.00 87.88 107 HIS A C 1
ATOM 775 O O . HIS A 1 107 ? 10.504 0.102 -3.947 1.00 87.88 107 HIS A O 1
ATOM 781 N N .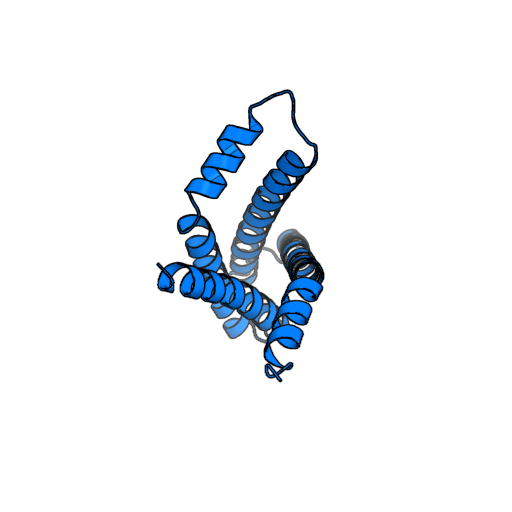 SER A 1 108 ? 12.685 0.186 -4.485 1.00 86.75 108 SER A N 1
ATOM 782 C CA . SER A 1 108 ? 13.124 -0.728 -3.426 1.00 86.75 108 SER A CA 1
ATOM 783 C C . SER A 1 108 ? 12.835 -0.151 -2.040 1.00 86.75 108 SER A C 1
ATOM 785 O O . SER A 1 108 ? 12.304 -0.843 -1.172 1.00 86.75 108 SER A O 1
ATOM 787 N N . MET A 1 109 ? 13.115 1.141 -1.835 1.00 90.19 109 MET A N 1
ATOM 788 C CA . MET A 1 109 ? 12.869 1.827 -0.566 1.00 90.19 109 MET A CA 1
ATOM 789 C C . MET A 1 109 ? 11.375 1.874 -0.227 1.00 90.19 109 MET A C 1
ATOM 791 O O . MET A 1 109 ? 10.972 1.516 0.881 1.00 90.19 109 MET A O 1
ATOM 795 N N . THR A 1 110 ? 10.537 2.289 -1.179 1.00 88.12 110 THR A N 1
ATOM 796 C CA . THR A 1 110 ? 9.083 2.384 -0.977 1.00 88.12 110 THR A CA 1
ATOM 797 C C . THR A 1 110 ? 8.447 1.009 -0.774 1.00 88.12 110 THR A C 1
ATOM 799 O O . THR A 1 110 ? 7.672 0.834 0.169 1.00 88.12 110 THR A O 1
ATOM 802 N N . SER A 1 111 ? 8.851 0.005 -1.554 1.00 85.62 111 SER A N 1
ATOM 803 C CA . SER A 1 111 ? 8.423 -1.388 -1.380 1.00 85.62 111 SER A CA 1
ATOM 804 C C . SER A 1 111 ? 8.864 -1.973 -0.035 1.00 85.62 111 SER A C 1
ATOM 806 O O . SER A 1 111 ? 8.080 -2.651 0.631 1.00 85.62 111 SER A O 1
ATOM 808 N N . GLY A 1 112 ? 10.080 -1.658 0.422 1.00 88.25 112 GLY A N 1
ATOM 809 C CA . GLY A 1 112 ? 10.582 -2.055 1.738 1.00 88.25 112 GLY A CA 1
ATOM 810 C C . GLY A 1 112 ? 9.773 -1.453 2.890 1.00 88.25 112 GLY A C 1
ATOM 811 O O . GLY A 1 112 ? 9.421 -2.161 3.836 1.00 88.25 112 GLY A O 1
ATOM 812 N N . VAL A 1 113 ? 9.397 -0.172 2.794 1.00 88.69 113 VAL A N 1
ATOM 813 C CA . VAL A 1 113 ? 8.515 0.486 3.777 1.00 88.69 113 VAL A CA 1
ATOM 814 C C . VAL A 1 113 ? 7.146 -0.197 3.834 1.00 88.69 113 VAL A C 1
ATOM 816 O O . VAL A 1 113 ? 6.655 -0.487 4.929 1.00 88.69 113 VAL A O 1
ATOM 819 N N . LEU A 1 114 ? 6.540 -0.488 2.677 1.00 87.44 114 LEU A N 1
ATOM 820 C CA . LEU A 1 114 ? 5.257 -1.196 2.600 1.00 87.44 114 LEU A CA 1
ATOM 821 C C . LEU A 1 114 ? 5.349 -2.584 3.244 1.00 87.44 114 LEU A C 1
ATOM 823 O O . LEU A 1 114 ? 4.507 -2.942 4.072 1.00 87.44 114 LEU A O 1
ATOM 827 N N . PHE A 1 115 ? 6.400 -3.336 2.919 1.00 86.81 115 PHE A N 1
ATOM 828 C CA . PHE A 1 115 ? 6.620 -4.681 3.438 1.00 86.81 115 PHE A CA 1
ATOM 829 C C . PHE A 1 115 ? 6.861 -4.688 4.953 1.00 86.81 115 PHE A C 1
ATOM 831 O O . PHE A 1 115 ? 6.199 -5.421 5.691 1.00 86.81 115 PHE A O 1
ATOM 838 N N . GLY A 1 116 ? 7.726 -3.802 5.455 1.00 87.19 116 GLY A N 1
ATOM 839 C CA . GLY A 1 116 ? 7.965 -3.647 6.891 1.00 87.19 116 GLY A CA 1
ATOM 840 C C . GLY A 1 116 ? 6.694 -3.269 7.656 1.00 87.19 116 GLY A C 1
ATOM 841 O O . GLY A 1 116 ? 6.431 -3.790 8.747 1.00 87.19 116 GLY A O 1
ATOM 842 N N . PHE A 1 117 ? 5.846 -2.417 7.071 1.00 86.75 117 PHE A N 1
ATOM 843 C CA . PHE A 1 117 ? 4.557 -2.077 7.663 1.00 86.75 117 PHE A CA 1
ATOM 844 C C . PHE A 1 117 ? 3.591 -3.265 7.677 1.00 86.75 117 PHE A C 1
ATOM 846 O O . PHE A 1 117 ? 2.891 -3.460 8.673 1.00 86.75 117 PHE A O 1
ATOM 853 N N . ALA A 1 118 ? 3.572 -4.082 6.622 1.00 83.50 118 ALA A N 1
ATOM 854 C CA . ALA A 1 118 ? 2.773 -5.302 6.567 1.00 83.50 118 ALA A CA 1
ATOM 855 C C . ALA A 1 118 ? 3.205 -6.313 7.643 1.00 83.50 118 ALA A C 1
ATOM 857 O O . ALA A 1 118 ? 2.356 -6.784 8.404 1.00 83.50 118 ALA A O 1
ATOM 858 N N . ILE A 1 119 ? 4.513 -6.559 7.804 1.00 85.25 119 ILE A N 1
ATOM 859 C CA . ILE A 1 119 ? 5.051 -7.412 8.880 1.00 85.25 119 ILE A CA 1
ATOM 860 C C . ILE A 1 119 ? 4.617 -6.881 10.246 1.00 85.25 119 ILE A C 1
ATOM 862 O O . ILE A 1 119 ? 4.044 -7.614 11.056 1.00 85.25 119 ILE A O 1
ATOM 866 N N . ARG A 1 120 ? 4.834 -5.584 10.501 1.00 86.00 120 ARG A N 1
ATOM 867 C CA . ARG A 1 120 ? 4.424 -4.944 11.757 1.00 86.00 120 ARG A CA 1
ATOM 868 C C . ARG A 1 120 ? 2.921 -5.083 11.989 1.00 86.00 120 ARG A C 1
ATOM 870 O O . ARG A 1 120 ? 2.497 -5.340 13.116 1.00 86.00 120 ARG A O 1
ATOM 877 N N . HIS A 1 121 ? 2.110 -4.905 10.948 1.00 82.06 121 HIS A N 1
ATOM 878 C CA . HIS A 1 121 ? 0.661 -5.038 11.030 1.00 82.06 121 HIS A CA 1
ATOM 879 C C . HIS A 1 121 ? 0.260 -6.446 11.472 1.00 82.06 121 HIS A C 1
ATOM 881 O O . HIS A 1 121 ? -0.521 -6.589 12.416 1.00 82.06 121 HIS A O 1
ATOM 887 N N . VAL A 1 122 ? 0.825 -7.474 10.836 1.00 79.12 122 VAL A N 1
ATOM 888 C CA . VAL A 1 122 ? 0.593 -8.878 11.193 1.00 79.12 122 VAL A CA 1
ATOM 889 C C . VAL A 1 122 ? 1.041 -9.144 12.626 1.00 79.12 122 VAL A C 1
ATOM 891 O O . VAL A 1 122 ? 0.259 -9.684 13.406 1.00 79.12 122 VAL A O 1
ATOM 894 N N . TRP A 1 123 ? 2.237 -8.699 13.018 1.00 83.62 123 TRP A N 1
ATOM 895 C CA . TRP A 1 123 ? 2.777 -8.907 14.365 1.00 83.62 123 TRP A CA 1
ATOM 896 C C . TRP A 1 123 ? 1.878 -8.313 15.454 1.00 83.62 123 TRP A C 1
ATOM 898 O O . TRP A 1 123 ? 1.544 -8.982 16.431 1.00 83.62 123 TRP A O 1
ATOM 908 N N . VAL A 1 124 ? 1.420 -7.072 15.266 1.00 82.12 124 VAL A N 1
ATOM 909 C CA . VAL A 1 124 ? 0.522 -6.388 16.212 1.00 82.12 124 VAL A CA 1
ATOM 910 C C . VAL A 1 124 ? -0.859 -7.056 16.264 1.00 82.12 124 VAL A C 1
ATOM 912 O O . VAL A 1 124 ? -1.504 -7.075 17.312 1.00 82.12 124 VAL A O 1
ATOM 915 N N . ARG A 1 125 ? -1.337 -7.620 15.148 1.00 78.81 125 ARG A N 1
ATOM 916 C CA . ARG A 1 125 ? -2.639 -8.308 15.063 1.00 78.81 125 ARG A CA 1
ATOM 917 C C . ARG A 1 125 ? -2.595 -9.763 15.530 1.00 78.81 125 ARG A C 1
ATOM 919 O O . ARG A 1 125 ? -3.633 -10.288 15.940 1.00 78.81 125 ARG A O 1
ATOM 926 N N . ARG A 1 126 ? -1.423 -10.400 15.502 1.00 79.06 126 ARG A N 1
ATOM 927 C CA . ARG A 1 126 ? -1.193 -11.807 15.857 1.00 79.06 126 ARG A CA 1
ATOM 928 C C . ARG A 1 126 ? -1.800 -12.215 17.207 1.00 79.06 126 ARG A C 1
ATOM 930 O O . ARG A 1 126 ? -2.555 -13.185 17.208 1.00 79.06 126 ARG A O 1
ATOM 937 N N . PRO A 1 127 ? -1.570 -11.516 18.339 1.00 74.56 127 PRO A N 1
ATOM 938 C CA . PRO A 1 127 ? -2.126 -11.944 19.627 1.00 74.56 127 PRO A CA 1
ATOM 939 C C . PRO A 1 127 ? -3.661 -11.939 19.642 1.00 74.56 127 PRO A C 1
ATOM 941 O O . PRO A 1 127 ? -4.274 -12.855 20.183 1.00 74.56 127 PRO A O 1
ATOM 944 N N . ILE A 1 128 ? -4.294 -10.968 18.975 1.00 79.88 128 ILE A N 1
ATOM 945 C CA . ILE A 1 128 ? -5.760 -10.871 18.876 1.00 79.88 128 ILE A CA 1
ATOM 946 C C . ILE A 1 128 ? -6.324 -12.037 18.051 1.00 79.88 128 ILE A C 1
ATOM 948 O O . ILE A 1 128 ? -7.360 -12.607 18.398 1.00 79.88 128 ILE A O 1
ATOM 952 N N . LEU A 1 129 ? -5.650 -12.406 16.958 1.00 72.81 129 LEU A N 1
ATOM 953 C CA . LEU A 1 129 ? -6.026 -13.556 16.133 1.00 72.81 129 LEU A CA 1
ATOM 954 C C . LEU A 1 129 ? -5.886 -14.869 16.912 1.00 72.81 129 LEU A C 1
ATOM 956 O O . LEU A 1 129 ? -6.822 -15.665 16.931 1.00 72.81 129 LEU A O 1
ATOM 960 N N . LEU A 1 130 ? -4.770 -15.060 17.620 1.00 78.38 130 LEU A N 1
ATOM 961 C CA . LEU A 1 130 ? -4.529 -16.253 18.435 1.00 78.38 130 LEU A CA 1
ATOM 962 C C . LEU A 1 130 ? -5.554 -16.391 19.570 1.00 78.38 130 LEU A C 1
ATOM 964 O O . LEU A 1 130 ? -6.063 -17.486 19.797 1.00 78.38 130 LEU A O 1
ATOM 968 N N . GLN A 1 131 ? -5.923 -15.294 20.237 1.00 79.88 131 GLN A N 1
ATOM 969 C CA . GLN A 1 131 ? -6.977 -15.301 21.259 1.00 79.88 131 GLN A CA 1
ATOM 970 C C . GLN A 1 131 ? -8.340 -15.719 20.688 1.00 79.88 131 GLN A C 1
ATOM 972 O O . GLN A 1 131 ? -9.063 -16.492 21.314 1.00 79.88 131 GLN A O 1
ATOM 977 N N . ARG A 1 132 ? -8.692 -15.252 19.483 1.00 72.94 132 ARG A N 1
ATOM 978 C CA . ARG A 1 132 ? -9.944 -15.639 18.808 1.00 72.94 132 ARG A CA 1
ATOM 979 C C . ARG A 1 132 ? -9.951 -17.105 18.381 1.00 72.94 132 ARG A C 1
ATOM 981 O O . ARG A 1 132 ? -10.985 -17.753 18.504 1.00 72.94 132 ARG A O 1
ATOM 988 N N . LEU A 1 133 ? -8.819 -17.619 17.903 1.00 74.75 133 LEU A N 1
ATOM 989 C CA . LEU A 1 133 ? -8.671 -19.031 17.543 1.00 74.75 133 LEU A CA 1
ATOM 990 C C . LEU A 1 133 ? -8.757 -19.937 18.777 1.00 74.75 133 LEU A C 1
ATOM 992 O O . LEU A 1 133 ? -9.443 -20.953 18.729 1.00 74.75 133 LEU A O 1
ATOM 996 N N . ARG A 1 134 ? -8.139 -19.538 19.899 1.00 78.19 134 ARG A N 1
ATOM 997 C CA . ARG A 1 134 ? -8.238 -20.259 21.179 1.00 78.19 134 ARG A CA 1
ATOM 998 C C . ARG A 1 134 ? -9.679 -20.319 21.692 1.00 78.19 134 ARG A C 1
ATOM 1000 O O . ARG A 1 134 ? -10.146 -21.402 22.002 1.00 78.19 134 ARG A O 1
ATOM 1007 N N . ARG A 1 135 ? -10.417 -19.199 21.676 1.00 74.94 135 ARG A N 1
ATOM 1008 C CA . ARG A 1 135 ? -11.833 -19.153 22.102 1.00 74.94 135 ARG A CA 1
ATOM 1009 C C . ARG A 1 135 ? -12.788 -19.998 21.254 1.00 74.94 135 ARG A C 1
ATOM 1011 O O . ARG A 1 135 ? -13.855 -20.338 21.735 1.00 74.94 135 ARG A O 1
ATOM 1018 N N . ARG A 1 136 ? -12.447 -20.301 19.997 1.00 72.50 136 ARG A N 1
ATOM 1019 C CA . ARG A 1 136 ? -13.245 -21.202 19.144 1.00 72.50 136 ARG A CA 1
ATOM 1020 C C . ARG A 1 136 ? -12.924 -22.682 19.358 1.00 72.50 136 ARG A C 1
ATOM 1022 O O . ARG A 1 136 ? -13.688 -23.518 18.899 1.00 72.50 136 ARG A O 1
ATOM 1029 N N . ARG A 1 137 ? -11.787 -22.994 19.987 1.00 69.50 137 ARG A N 1
ATOM 1030 C CA . ARG A 1 137 ? -11.334 -24.366 20.259 1.00 69.50 137 ARG A CA 1
ATOM 1031 C C . ARG A 1 137 ? -11.731 -24.883 21.635 1.00 69.50 137 ARG A C 1
ATOM 1033 O O . ARG A 1 137 ? -11.603 -26.078 21.846 1.00 69.50 137 ARG A O 1
ATOM 1040 N N . THR A 1 138 ? -12.184 -24.030 22.547 1.00 57.94 138 THR A N 1
ATOM 1041 C CA . THR A 1 138 ? -12.853 -24.466 23.774 1.00 57.94 138 THR A CA 1
ATOM 1042 C C . THR A 1 138 ? -14.336 -24.684 23.462 1.00 57.94 138 THR A C 1
ATOM 1044 O O . THR A 1 138 ? -15.067 -23.694 23.380 1.00 57.94 138 THR A O 1
ATOM 1047 N N . PRO A 1 139 ? -14.803 -25.928 23.227 1.00 54.06 139 PRO A N 1
ATOM 1048 C CA . PRO A 1 139 ? -16.230 -26.209 23.303 1.00 54.06 139 PRO A CA 1
ATOM 1049 C C . PRO A 1 139 ? -16.705 -25.846 24.713 1.00 54.06 139 PRO A C 1
ATOM 1051 O O . PRO A 1 139 ? -15.988 -26.076 25.688 1.00 54.06 139 PRO A O 1
ATOM 1054 N N . ALA A 1 140 ? -17.870 -25.206 24.804 1.00 58.25 140 ALA A N 1
ATOM 1055 C CA . ALA A 1 140 ? -18.549 -25.040 26.080 1.00 58.25 140 ALA A CA 1
ATOM 1056 C C . ALA A 1 140 ? -18.785 -26.445 26.653 1.00 58.25 140 ALA A C 1
ATOM 1058 O O . ALA A 1 140 ? -19.394 -27.273 25.975 1.00 58.25 140 ALA A O 1
ATOM 1059 N N . ALA A 1 141 ? -18.199 -26.707 27.821 1.00 53.00 141 ALA A N 1
ATOM 1060 C CA . ALA A 1 141 ? -18.533 -27.859 28.644 1.00 53.00 141 ALA A CA 1
ATOM 1061 C C . ALA A 1 141 ? -19.883 -27.616 29.324 1.00 53.00 141 ALA A C 1
ATOM 1063 O O . ALA A 1 141 ? -20.152 -26.432 29.649 1.00 53.00 141 ALA A O 1
#

pLDDT: mean 78.73, std 9.18, range [48.78, 90.19]

Foldseek 3Di:
DVVLVVVLVVLVVLLLVLLVVLVVCPVPLVSNLVSLVSNLVSVVVNCVSPVVVLVVLVVVVPDDDDDPVSVVVNVLVVLLVVLSVLLNVLSVCVVVVPDCPVSVVSNCVSSVSNVVVSVVVCVVCVVVVVVVVVVVPDDDD

Radius of gyration: 17.98 Å; chains: 1; bounding box: 44×49×48 Å